Protein AF-A0A7X6PCX7-F1 (afdb_monomer_lite)

Structure (mmCIF, N/CA/C/O backbone):
data_AF-A0A7X6PCX7-F1
#
_entry.id   AF-A0A7X6PCX7-F1
#
loop_
_atom_site.group_PDB
_atom_site.id
_atom_site.type_symbol
_atom_site.label_atom_id
_atom_site.label_alt_id
_atom_site.label_comp_id
_atom_site.label_asym_id
_atom_site.label_entity_id
_atom_site.label_seq_id
_atom_site.pdbx_PDB_ins_code
_atom_site.Cartn_x
_atom_site.Cartn_y
_atom_site.Cartn_z
_atom_site.occupancy
_atom_site.B_iso_or_equiv
_atom_site.auth_seq_id
_atom_site.auth_comp_id
_atom_site.auth_asym_id
_atom_site.auth_atom_id
_atom_site.pdbx_PDB_model_num
ATOM 1 N N . MET A 1 1 ? -6.537 -5.229 32.684 1.00 54.69 1 MET A N 1
ATOM 2 C CA . MET A 1 1 ? -6.260 -4.856 31.277 1.00 54.69 1 MET A CA 1
ATOM 3 C C . MET A 1 1 ? -7.164 -3.744 30.713 1.00 54.69 1 MET A C 1
ATOM 5 O O . MET A 1 1 ? -6.904 -3.316 29.600 1.00 54.69 1 MET A O 1
ATOM 9 N N . ASN A 1 2 ? -8.123 -3.179 31.470 1.00 60.25 2 ASN A N 1
ATOM 10 C CA . ASN A 1 2 ? -8.992 -2.081 31.006 1.00 60.25 2 ASN A CA 1
ATOM 11 C C . ASN A 1 2 ? -8.872 -0.843 31.919 1.00 60.25 2 ASN A C 1
ATOM 13 O O . ASN A 1 2 ? -9.694 -0.660 32.809 1.00 60.25 2 ASN A O 1
ATOM 17 N N . SER A 1 3 ? -7.829 -0.025 31.725 1.00 73.38 3 SER A N 1
ATOM 18 C CA . SER A 1 3 ? -7.742 1.323 32.319 1.00 73.38 3 SER A CA 1
ATOM 19 C C . SER A 1 3 ? -8.261 2.361 31.307 1.00 73.38 3 SER A C 1
ATOM 21 O O . SER A 1 3 ? -7.977 2.195 30.115 1.00 73.38 3 SER A O 1
ATOM 23 N N . PRO A 1 4 ? -8.971 3.427 31.732 1.00 77.06 4 PRO A N 1
ATOM 24 C CA . PRO A 1 4 ? -9.395 4.538 30.868 1.00 77.06 4 PRO A CA 1
ATOM 25 C C . PRO A 1 4 ? -8.267 5.130 30.005 1.00 77.06 4 PRO A C 1
ATOM 27 O O . PRO A 1 4 ? -8.496 5.532 28.863 1.00 77.06 4 PRO A O 1
ATOM 30 N N . ASP A 1 5 ? -7.029 5.113 30.505 1.00 83.62 5 ASP A N 1
ATOM 31 C CA . ASP A 1 5 ? -5.855 5.593 29.768 1.00 83.62 5 ASP A CA 1
ATOM 32 C C . ASP A 1 5 ? -5.579 4.771 28.504 1.00 83.62 5 ASP A C 1
ATOM 34 O O . ASP A 1 5 ? -5.206 5.325 27.467 1.00 83.62 5 ASP A O 1
ATOM 38 N N . ASN A 1 6 ? -5.828 3.458 28.555 1.00 86.81 6 ASN A N 1
ATOM 39 C CA . ASN A 1 6 ? -5.626 2.568 27.415 1.00 86.81 6 ASN A CA 1
ATOM 40 C C . ASN A 1 6 ? -6.662 2.842 26.312 1.00 86.81 6 ASN A C 1
ATOM 42 O O . ASN A 1 6 ? -6.323 2.887 25.134 1.00 86.81 6 ASN A O 1
ATOM 46 N N . GLN A 1 7 ? -7.916 3.116 26.685 1.00 87.94 7 GLN A N 1
ATOM 47 C CA . GLN A 1 7 ? -8.966 3.472 25.722 1.00 87.94 7 GLN A CA 1
ATOM 48 C C . GLN A 1 7 ? -8.682 4.814 25.036 1.00 87.94 7 GLN A C 1
ATOM 50 O O . GLN A 1 7 ? -8.839 4.944 23.821 1.00 87.94 7 GLN A O 1
ATOM 55 N N . ASN A 1 8 ? -8.198 5.802 25.792 1.00 94.12 8 ASN A N 1
ATOM 56 C CA . ASN A 1 8 ? -7.798 7.091 25.233 1.00 94.12 8 ASN A CA 1
ATOM 57 C C . ASN A 1 8 ? -6.602 6.969 24.279 1.00 94.12 8 ASN A C 1
ATOM 59 O O . ASN A 1 8 ? -6.559 7.661 23.259 1.00 94.12 8 ASN A O 1
ATOM 63 N N . LEU A 1 9 ? -5.637 6.098 24.587 1.00 94.88 9 LEU A N 1
ATOM 64 C CA . LEU A 1 9 ? -4.503 5.829 23.707 1.00 94.88 9 LEU A CA 1
ATOM 65 C C . LEU A 1 9 ? -4.948 5.167 22.397 1.00 94.88 9 LEU A C 1
ATOM 67 O O . LEU A 1 9 ? -4.564 5.642 21.329 1.00 94.88 9 LEU A O 1
ATOM 71 N N . LEU A 1 10 ? -5.790 4.131 22.468 1.00 94.31 10 LEU A N 1
ATOM 72 C CA . LEU A 1 10 ? -6.314 3.440 21.284 1.00 94.31 10 LEU A CA 1
ATOM 73 C C . LEU A 1 10 ? -7.053 4.406 20.354 1.00 94.31 10 LEU A C 1
ATOM 75 O O . LEU A 1 10 ? -6.718 4.495 19.176 1.00 94.31 10 LEU A O 1
ATOM 79 N N . LYS A 1 11 ? -7.941 5.242 20.903 1.00 95.69 11 LYS A N 1
ATOM 80 C CA . LYS A 1 11 ? -8.659 6.262 20.125 1.00 95.69 11 LYS A CA 1
ATOM 81 C C . LYS A 1 11 ? -7.716 7.265 19.451 1.00 95.69 11 LYS A C 1
ATOM 83 O O . LYS A 1 11 ? -7.952 7.700 18.325 1.00 95.69 11 LYS A O 1
ATOM 88 N N . LYS A 1 12 ? -6.623 7.656 20.119 1.00 97.19 12 LYS A N 1
ATOM 89 C CA . LYS A 1 12 ? -5.598 8.528 19.517 1.00 97.19 12 LYS A CA 1
ATOM 90 C C . LYS A 1 12 ? -4.866 7.832 18.369 1.00 97.19 12 LYS A C 1
ATOM 92 O O . LYS A 1 12 ? -4.582 8.488 17.369 1.00 97.19 12 LYS A O 1
ATOM 97 N N . ILE A 1 13 ? -4.558 6.543 18.504 1.00 96.56 13 ILE A N 1
ATOM 98 C CA . ILE A 1 13 ? -3.916 5.748 17.449 1.00 96.56 13 ILE A CA 1
ATOM 99 C C . ILE A 1 13 ? -4.848 5.631 16.240 1.00 96.56 13 ILE A C 1
ATOM 101 O O . ILE A 1 13 ? -4.428 5.966 15.136 1.00 96.56 13 ILE A O 1
ATOM 105 N N . GLU A 1 14 ? -6.113 5.270 16.453 1.00 96.81 14 GLU A N 1
ATOM 106 C CA . GLU A 1 14 ? -7.135 5.168 15.402 1.00 96.81 14 GLU A CA 1
ATOM 107 C C . GLU A 1 14 ? -7.270 6.476 14.615 1.00 96.81 14 GLU A C 1
ATOM 109 O O . GLU A 1 14 ? -7.154 6.484 13.390 1.00 96.81 14 GLU A O 1
ATOM 114 N N . ASN A 1 15 ? -7.404 7.608 15.315 1.00 97.69 15 ASN A N 1
ATOM 115 C CA . ASN A 1 15 ? -7.499 8.925 14.681 1.00 97.69 15 ASN A CA 1
ATOM 116 C C . ASN A 1 15 ? -6.250 9.277 13.858 1.00 97.69 15 ASN A C 1
ATOM 118 O O . ASN A 1 15 ? -6.354 9.899 12.799 1.00 97.69 15 ASN A O 1
ATOM 122 N N . ARG A 1 16 ? -5.054 8.904 14.335 1.00 98.06 16 ARG A N 1
ATOM 123 C CA . ARG A 1 16 ? -3.805 9.145 13.599 1.00 98.06 16 ARG A CA 1
ATOM 124 C C . ARG A 1 16 ? -3.711 8.270 12.357 1.00 98.06 16 ARG A C 1
ATOM 126 O O . ARG A 1 16 ? -3.346 8.792 11.309 1.00 98.06 16 ARG A O 1
ATOM 133 N N . LEU A 1 17 ? -4.055 6.988 12.460 1.00 98.25 17 LEU A N 1
ATOM 134 C CA . LEU A 1 17 ? -4.056 6.072 11.321 1.00 98.25 17 LEU A CA 1
ATOM 135 C C . LEU A 1 17 ? -5.061 6.514 10.257 1.00 98.25 17 LEU A C 1
ATOM 137 O O . LEU A 1 17 ? -4.694 6.592 9.092 1.00 98.25 17 LEU A O 1
ATOM 141 N N . GLN A 1 18 ? -6.272 6.914 10.656 1.00 98.06 18 GLN A N 1
ATOM 142 C CA . GLN A 1 18 ? -7.271 7.441 9.724 1.00 98.06 18 GLN A CA 1
ATOM 143 C C . GLN A 1 18 ? -6.783 8.716 9.031 1.00 98.06 18 GLN A C 1
ATOM 145 O O . GLN A 1 18 ? -6.982 8.892 7.833 1.00 98.06 18 GLN A O 1
ATOM 150 N N . ARG A 1 19 ? -6.101 9.610 9.757 1.00 98.38 19 ARG A N 1
ATOM 151 C CA . ARG A 1 19 ? -5.516 10.810 9.152 1.00 98.38 19 ARG A CA 1
ATOM 152 C C . ARG A 1 19 ? -4.407 10.467 8.154 1.00 98.38 19 ARG A C 1
ATOM 154 O O . ARG A 1 19 ? -4.349 11.103 7.108 1.00 98.38 19 ARG A O 1
ATOM 161 N N . ILE A 1 20 ? -3.546 9.495 8.464 1.00 98.44 20 ILE A N 1
ATOM 162 C CA . ILE A 1 20 ? -2.518 9.008 7.529 1.00 98.44 20 ILE A CA 1
ATOM 163 C C . ILE A 1 20 ? -3.193 8.421 6.286 1.00 98.44 20 ILE A C 1
ATOM 165 O O . ILE A 1 20 ? -2.871 8.844 5.182 1.00 98.44 20 ILE A O 1
ATOM 169 N N . ALA A 1 21 ? -4.177 7.538 6.465 1.00 98.31 21 ALA A N 1
ATOM 170 C CA . ALA A 1 21 ? -4.929 6.931 5.372 1.00 98.31 21 ALA A CA 1
ATOM 171 C C . ALA A 1 21 ? -5.587 7.983 4.473 1.00 98.31 21 ALA A C 1
ATOM 173 O O . ALA A 1 21 ? -5.432 7.920 3.263 1.00 98.31 21 ALA A O 1
ATOM 174 N N . ASN A 1 22 ? -6.235 9.001 5.047 1.00 97.81 22 ASN A N 1
ATOM 175 C CA . ASN A 1 22 ? -6.848 10.081 4.270 1.00 97.81 22 ASN A CA 1
ATOM 176 C C . ASN A 1 22 ? -5.820 10.852 3.433 1.00 97.81 22 ASN A C 1
ATOM 178 O O . ASN A 1 22 ? -6.092 11.185 2.284 1.00 97.81 22 ASN A O 1
ATOM 182 N N . VAL A 1 23 ? -4.646 11.151 4.000 1.00 97.81 23 VAL A N 1
ATOM 183 C CA . VAL A 1 23 ? -3.579 11.835 3.258 1.00 97.81 23 VAL A CA 1
ATOM 184 C C . VAL A 1 23 ? -3.071 10.943 2.132 1.00 97.81 23 VAL A C 1
ATOM 186 O O . VAL A 1 23 ? -2.970 11.410 1.005 1.00 97.81 23 VAL A O 1
ATOM 189 N N . LEU A 1 24 ? -2.790 9.670 2.401 1.00 97.69 24 LEU A N 1
ATOM 190 C CA . LEU A 1 24 ? -2.276 8.760 1.381 1.00 97.69 24 LEU A CA 1
ATOM 191 C C . LEU A 1 24 ? -3.300 8.519 0.264 1.00 97.69 24 LEU A C 1
ATOM 193 O O . LEU A 1 24 ? -2.935 8.621 -0.898 1.00 97.69 24 LEU A O 1
ATOM 197 N N . LEU A 1 25 ? -4.578 8.322 0.596 1.00 96.44 25 LEU A N 1
ATOM 198 C CA . LEU A 1 25 ? -5.661 8.093 -0.369 1.00 96.44 25 LEU A CA 1
ATOM 199 C C . LEU A 1 25 ? -5.811 9.254 -1.362 1.00 96.44 25 LEU A C 1
ATOM 201 O O . LEU A 1 25 ? -6.078 9.046 -2.538 1.00 96.44 25 LEU A O 1
ATOM 205 N N . LEU A 1 26 ? -5.628 10.488 -0.885 1.00 94.88 26 LEU A N 1
ATOM 206 C CA . LEU A 1 26 ? -5.719 11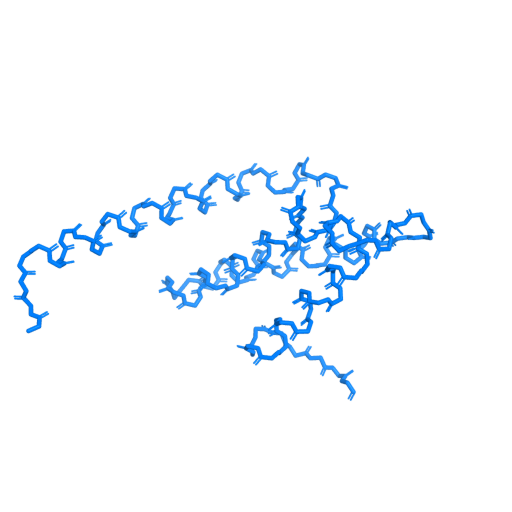.686 -1.720 1.00 94.88 26 LEU A CA 1
ATOM 207 C C . LEU A 1 26 ? -4.465 11.944 -2.558 1.00 94.88 26 LEU A C 1
ATOM 209 O O . LEU A 1 26 ? -4.541 12.731 -3.493 1.00 94.88 26 LEU A O 1
ATOM 213 N N . ASN A 1 27 ? -3.315 11.368 -2.195 1.00 93.75 27 ASN A N 1
ATOM 214 C CA . ASN A 1 27 ? -2.030 11.741 -2.788 1.00 93.75 27 ASN A CA 1
ATOM 215 C C . ASN A 1 27 ? -1.356 10.612 -3.578 1.00 93.75 27 ASN A C 1
ATOM 217 O O . ASN A 1 27 ? -0.540 10.925 -4.435 1.00 93.75 27 ASN A O 1
ATOM 221 N N . ALA A 1 28 ? -1.658 9.333 -3.323 1.00 92.38 28 ALA A N 1
ATOM 222 C CA . ALA A 1 28 ? -0.847 8.230 -3.847 1.00 92.38 28 ALA A CA 1
ATOM 223 C C . ALA A 1 28 ? -0.846 8.131 -5.378 1.00 92.38 28 ALA A C 1
ATOM 225 O O . ALA A 1 28 ? 0.200 7.859 -5.959 1.00 92.38 28 ALA A O 1
ATOM 226 N N . SER A 1 29 ? -1.975 8.429 -6.025 1.00 84.06 29 SER A N 1
ATOM 227 C CA . SER A 1 29 ? -2.091 8.437 -7.489 1.00 84.06 29 SER A CA 1
ATOM 228 C C . SER A 1 29 ? -1.286 9.555 -8.164 1.00 84.06 29 SER A C 1
ATOM 230 O O . SER A 1 29 ? -1.069 9.501 -9.369 1.00 84.06 29 SER A O 1
ATOM 232 N N . PHE A 1 30 ? -0.821 10.557 -7.407 1.00 89.69 30 PHE A N 1
ATOM 233 C CA . PHE A 1 30 ? 0.038 11.637 -7.904 1.00 89.69 30 PHE A CA 1
ATOM 234 C C . PHE A 1 30 ? 1.537 11.358 -7.717 1.00 89.69 30 PHE A C 1
ATOM 236 O O . PHE A 1 30 ? 2.356 12.200 -8.086 1.00 89.69 30 PHE A O 1
ATOM 243 N N . LEU A 1 31 ? 1.923 10.237 -7.095 1.00 91.88 31 LEU A N 1
ATOM 244 C CA . LEU A 1 31 ? 3.328 9.834 -7.049 1.00 91.88 31 LEU A CA 1
ATOM 245 C C . LEU A 1 31 ? 3.697 9.112 -8.345 1.00 91.88 31 LEU A C 1
ATOM 247 O O . LEU A 1 31 ? 3.064 8.125 -8.676 1.00 91.88 31 LEU A O 1
ATOM 251 N N . ASP A 1 32 ? 4.788 9.517 -8.992 1.00 91.06 32 ASP A N 1
ATOM 252 C CA . ASP A 1 32 ? 5.329 8.829 -10.181 1.00 91.06 32 ASP A CA 1
ATOM 253 C C . ASP A 1 32 ? 6.361 7.735 -9.827 1.00 91.06 32 ASP A C 1
ATOM 255 O O . ASP A 1 32 ? 7.099 7.245 -10.681 1.00 91.06 32 ASP A O 1
ATOM 259 N N . ASN A 1 33 ? 6.511 7.417 -8.538 1.00 95.06 33 ASN A N 1
ATOM 260 C CA . ASN A 1 33 ? 7.504 6.459 -8.063 1.00 95.06 33 ASN A CA 1
ATOM 261 C C . ASN A 1 33 ? 6.828 5.130 -7.693 1.00 95.06 33 ASN A C 1
ATOM 263 O O . ASN A 1 33 ? 6.137 5.084 -6.669 1.00 95.06 33 ASN A O 1
ATOM 267 N N . PRO A 1 34 ? 7.083 4.031 -8.426 1.00 96.38 34 PRO A N 1
ATOM 268 C CA . PRO A 1 34 ? 6.515 2.722 -8.102 1.00 96.38 34 PRO A CA 1
ATOM 269 C C . PRO A 1 34 ? 7.206 2.038 -6.908 1.00 96.38 34 PRO A C 1
ATOM 271 O O . PRO A 1 34 ? 6.728 1.024 -6.404 1.00 96.38 34 PRO A O 1
ATOM 274 N N . GLY A 1 35 ? 8.347 2.563 -6.450 1.00 97.19 35 GLY A N 1
ATOM 275 C CA . GLY A 1 35 ? 9.200 1.934 -5.445 1.00 97.19 35 GLY A CA 1
ATOM 276 C C . GLY A 1 35 ? 8.623 1.842 -4.028 1.00 97.19 35 GLY A C 1
ATOM 277 O O . GLY A 1 35 ? 7.503 2.254 -3.732 1.00 97.19 35 GLY A O 1
ATOM 278 N N . LEU A 1 36 ? 9.4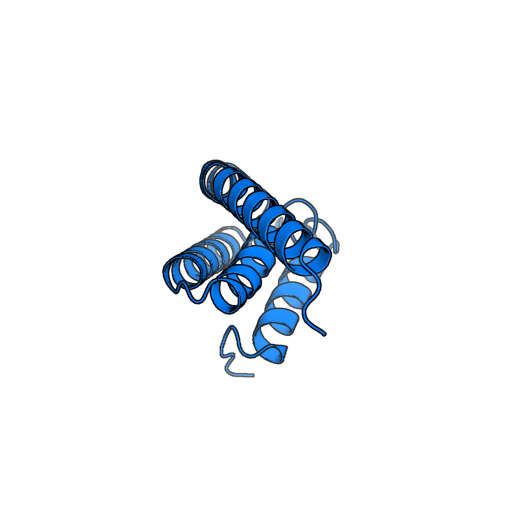21 1.277 -3.120 1.00 98.19 36 LEU A N 1
ATOM 279 C CA . LEU A 1 36 ? 8.993 0.914 -1.768 1.00 98.19 36 LEU A CA 1
ATOM 280 C C . LEU A 1 36 ? 9.017 2.076 -0.772 1.00 98.19 36 LEU A C 1
ATOM 282 O O . LEU A 1 36 ? 8.011 2.343 -0.124 1.00 98.19 36 LEU A O 1
ATOM 286 N N . LEU A 1 37 ? 10.166 2.731 -0.600 1.00 95.81 37 LEU A N 1
ATOM 287 C CA . LEU A 1 37 ? 10.369 3.696 0.483 1.00 95.81 37 LEU A CA 1
ATOM 288 C C . LEU A 1 37 ? 9.691 5.035 0.186 1.00 95.81 37 LEU A C 1
ATOM 290 O O . LEU A 1 37 ? 9.048 5.608 1.061 1.00 95.81 37 LEU A O 1
ATOM 294 N N . ASN A 1 38 ? 9.840 5.518 -1.048 1.00 92.00 38 ASN A N 1
ATOM 295 C CA . ASN A 1 38 ? 9.331 6.822 -1.479 1.00 92.00 38 ASN A CA 1
ATOM 296 C C . ASN A 1 38 ? 8.258 6.693 -2.569 1.00 92.00 38 ASN A C 1
ATOM 298 O O . ASN A 1 38 ? 8.108 7.607 -3.380 1.00 92.00 38 ASN A O 1
ATOM 302 N N . GLY A 1 39 ? 7.581 5.547 -2.647 1.00 95.94 39 GLY A N 1
ATOM 303 C CA . GLY A 1 39 ? 6.702 5.228 -3.764 1.00 95.94 39 GLY A CA 1
ATOM 304 C C . GLY A 1 39 ? 5.437 4.469 -3.381 1.00 95.94 39 GLY A C 1
ATOM 305 O O . GLY A 1 39 ? 5.157 4.212 -2.204 1.00 95.94 39 GLY A O 1
ATOM 306 N N . LYS A 1 40 ? 4.658 4.133 -4.411 1.00 97.69 40 LYS A N 1
ATOM 307 C CA . LYS A 1 40 ? 3.334 3.515 -4.294 1.00 97.69 40 LYS A CA 1
ATOM 308 C C . LYS A 1 40 ? 3.369 2.168 -3.575 1.00 97.69 40 LYS A C 1
ATOM 310 O O . LYS A 1 40 ? 2.424 1.866 -2.851 1.00 97.69 40 LYS A O 1
ATOM 315 N N . MET A 1 41 ? 4.452 1.388 -3.674 1.00 98.06 41 MET A N 1
ATOM 316 C CA . MET A 1 41 ? 4.517 0.068 -3.029 1.00 98.06 41 MET A CA 1
ATOM 317 C C . MET A 1 41 ? 4.447 0.169 -1.498 1.00 98.06 41 MET A C 1
ATOM 319 O O . MET A 1 41 ? 3.728 -0.594 -0.852 1.00 98.06 41 MET A O 1
ATOM 323 N N . GLY A 1 42 ? 5.133 1.143 -0.890 1.00 98.25 42 GLY A N 1
ATOM 324 C CA . GLY A 1 42 ? 5.031 1.374 0.556 1.00 98.25 42 GLY A CA 1
ATOM 325 C C . GLY A 1 42 ? 3.620 1.786 0.985 1.00 98.25 42 GLY A C 1
ATOM 326 O O . GLY A 1 42 ? 3.134 1.374 2.042 1.00 98.25 42 GLY A O 1
ATOM 327 N N . ILE A 1 43 ? 2.937 2.554 0.135 1.00 98.44 43 ILE A N 1
ATOM 328 C CA . ILE A 1 43 ? 1.555 2.986 0.354 1.00 98.44 43 ILE A CA 1
ATOM 329 C C . ILE A 1 43 ? 0.588 1.799 0.236 1.00 98.44 43 ILE A C 1
ATOM 331 O O . ILE A 1 43 ? -0.267 1.627 1.106 1.00 98.44 43 ILE A O 1
ATOM 335 N N . ALA A 1 44 ? 0.760 0.938 -0.767 1.00 98.38 44 ALA A N 1
ATOM 336 C CA . ALA A 1 44 ? -0.023 -0.284 -0.923 1.00 98.38 44 ALA A CA 1
ATOM 337 C C . ALA A 1 44 ? 0.120 -1.192 0.309 1.00 98.38 44 ALA A C 1
ATOM 339 O O . ALA A 1 44 ? -0.879 -1.606 0.899 1.00 98.38 44 ALA A O 1
ATOM 340 N N . ILE A 1 45 ? 1.350 -1.421 0.787 1.00 98.62 45 ILE A N 1
ATOM 341 C CA . ILE A 1 45 ? 1.611 -2.190 2.017 1.00 98.62 45 ILE A CA 1
ATOM 342 C C . ILE A 1 45 ? 0.903 -1.574 3.228 1.00 98.62 45 ILE A C 1
ATOM 344 O O . ILE A 1 45 ? 0.333 -2.305 4.049 1.00 98.62 45 ILE A O 1
ATOM 348 N N . PHE A 1 46 ? 0.921 -0.243 3.359 1.00 98.62 46 PHE A N 1
ATOM 349 C CA . PHE A 1 46 ? 0.173 0.440 4.410 1.00 98.62 46 PHE A CA 1
ATOM 350 C C . PHE A 1 46 ? -1.325 0.133 4.307 1.00 98.62 46 PHE A C 1
ATOM 352 O O . PHE A 1 46 ? -1.923 -0.250 5.312 1.00 98.62 46 PHE A O 1
ATOM 359 N N . PHE A 1 47 ? -1.929 0.252 3.122 1.00 98.69 47 PHE A N 1
ATOM 360 C CA . PHE A 1 47 ? -3.369 0.065 2.951 1.00 98.69 47 PHE A CA 1
ATOM 361 C C . PHE A 1 47 ? -3.828 -1.386 3.109 1.00 98.69 47 PHE A C 1
ATOM 363 O O . PHE A 1 47 ? -4.861 -1.601 3.738 1.00 98.69 47 PHE A O 1
ATOM 370 N N . TYR A 1 48 ?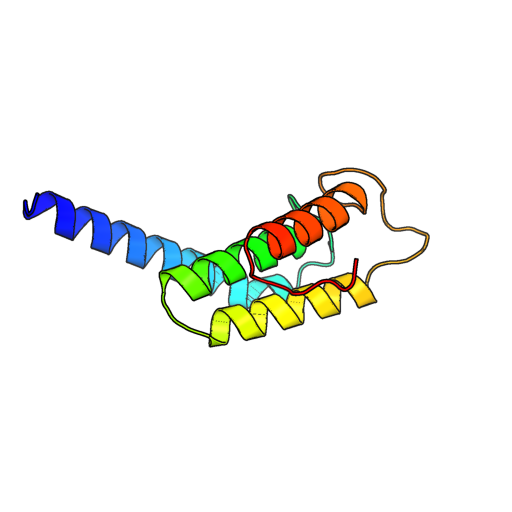 -3.039 -2.376 2.689 1.00 98.62 48 TYR A N 1
ATOM 371 C CA . TYR A 1 48 ? -3.306 -3.785 2.999 1.00 98.62 48 TYR A CA 1
ATOM 372 C C . TYR A 1 48 ? -3.323 -4.051 4.512 1.00 98.62 48 TYR A C 1
ATOM 374 O O . TYR A 1 48 ? -4.228 -4.692 5.049 1.00 98.62 48 TYR A O 1
ATOM 382 N N . ASN A 1 49 ? -2.351 -3.512 5.251 1.00 98.62 49 ASN A N 1
ATOM 383 C CA . ASN A 1 49 ? -2.350 -3.632 6.710 1.00 98.62 49 ASN A CA 1
ATOM 384 C C . ASN A 1 49 ? -3.514 -2.860 7.344 1.00 98.62 49 ASN A C 1
ATOM 386 O O . ASN A 1 49 ? -4.148 -3.333 8.293 1.00 98.62 49 ASN A O 1
ATOM 390 N N . TYR A 1 50 ? -3.806 -1.670 6.824 1.00 98.56 50 TYR A N 1
ATOM 391 C CA . TYR A 1 50 ? -4.847 -0.807 7.354 1.00 98.56 50 TYR A CA 1
ATOM 392 C C . TYR A 1 50 ? -6.252 -1.352 7.084 1.00 98.56 50 TYR A C 1
ATOM 394 O O . TYR A 1 50 ? -7.113 -1.233 7.958 1.00 98.56 50 TYR A O 1
ATOM 402 N N . SER A 1 51 ? -6.484 -2.017 5.949 1.00 98.44 51 SER A N 1
ATOM 403 C CA . SER A 1 51 ? -7.742 -2.709 5.649 1.00 98.44 51 SER A CA 1
ATOM 404 C C . SER A 1 51 ? -8.014 -3.801 6.681 1.00 98.44 51 SER A C 1
ATOM 406 O O . SER A 1 51 ? -9.092 -3.832 7.274 1.00 98.44 51 SER A O 1
ATOM 408 N N . ARG A 1 52 ? -7.007 -4.624 7.004 1.00 97.62 52 ARG A N 1
ATOM 409 C CA . ARG A 1 52 ? -7.100 -5.682 8.019 1.00 97.62 52 ARG A CA 1
ATOM 410 C C . ARG A 1 52 ? -7.315 -5.117 9.423 1.00 97.62 52 ARG A C 1
ATOM 412 O O . ARG A 1 52 ? -8.128 -5.649 10.176 1.00 97.62 52 ARG A O 1
ATOM 419 N N . TYR A 1 53 ? -6.620 -4.033 9.771 1.00 97.31 53 TYR A N 1
ATOM 420 C CA . TYR A 1 53 ? -6.772 -3.356 11.062 1.00 97.31 53 TYR A CA 1
ATOM 421 C C . TYR A 1 53 ? -8.168 -2.737 11.237 1.00 97.31 53 TYR A C 1
ATOM 423 O O . TYR A 1 53 ? -8.825 -2.961 12.253 1.00 97.31 53 TYR A O 1
ATOM 431 N N . SER A 1 54 ? -8.632 -1.981 10.240 1.00 96.69 54 SER A N 1
ATOM 432 C CA . SER A 1 54 ? -9.921 -1.275 10.261 1.00 96.69 54 SER A CA 1
ATOM 433 C C . SER A 1 54 ? -11.114 -2.159 9.883 1.00 96.69 54 SER A C 1
ATOM 435 O O . SER A 1 54 ? -12.258 -1.746 10.059 1.00 96.69 54 SER A O 1
ATOM 437 N N . LYS A 1 55 ? -10.853 -3.374 9.381 1.00 97.44 55 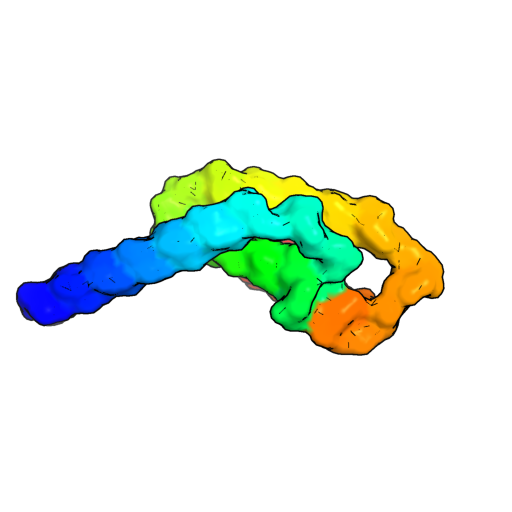LYS A N 1
ATOM 438 C CA . LYS A 1 55 ? -11.837 -4.299 8.797 1.00 97.44 55 LYS A CA 1
ATOM 439 C C . LYS A 1 55 ? -12.643 -3.663 7.662 1.00 97.44 55 LYS A C 1
ATOM 441 O O . LYS A 1 55 ? -13.827 -3.951 7.500 1.00 97.44 55 LYS A O 1
ATOM 446 N N . ASN A 1 56 ? -12.001 -2.789 6.891 1.00 97.38 56 ASN A N 1
ATOM 447 C CA . ASN A 1 56 ? -12.619 -2.104 5.767 1.00 97.38 56 ASN A CA 1
ATOM 448 C C . ASN A 1 56 ? -11.960 -2.538 4.456 1.00 97.38 56 ASN A C 1
ATOM 450 O O . ASN A 1 56 ? -10.834 -2.139 4.155 1.00 97.38 56 ASN A O 1
ATOM 454 N N . LYS A 1 57 ? -12.701 -3.332 3.676 1.00 97.06 57 LYS A N 1
ATOM 455 C CA . LYS A 1 57 ? -12.238 -3.887 2.403 1.00 97.06 57 LYS A CA 1
ATOM 456 C C . LYS A 1 57 ? -11.959 -2.818 1.341 1.00 9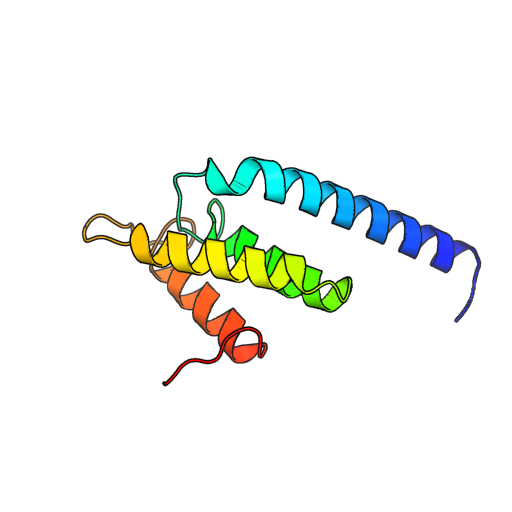7.06 57 LYS A C 1
ATOM 458 O O . LYS A 1 57 ? -11.073 -3.021 0.531 1.00 97.06 57 LYS A O 1
ATOM 463 N N . THR A 1 58 ? -12.583 -1.641 1.408 1.00 97.69 58 THR A N 1
ATOM 464 C CA . THR A 1 58 ? -12.299 -0.549 0.458 1.00 97.69 58 THR A CA 1
ATOM 465 C C . THR A 1 58 ? -10.819 -0.152 0.442 1.00 97.69 58 THR A C 1
ATOM 467 O O . THR A 1 58 ? -10.293 0.218 -0.600 1.00 97.69 58 THR A O 1
ATOM 470 N N . TYR A 1 59 ? -10.119 -0.256 1.578 1.00 98.38 59 TYR A N 1
ATOM 471 C CA . TYR A 1 59 ? -8.676 -0.009 1.614 1.00 98.38 59 TYR A CA 1
ATOM 472 C C . TYR A 1 59 ? -7.859 -1.141 0.986 1.00 98.38 59 TYR A C 1
ATOM 474 O O . TYR A 1 59 ? -6.777 -0.886 0.478 1.00 98.38 59 TYR A O 1
ATOM 482 N N . GLU A 1 60 ? -8.352 -2.378 1.031 1.00 98.06 60 GLU A N 1
ATOM 483 C CA . GLU A 1 60 ? -7.725 -3.512 0.347 1.00 98.06 60 GLU A CA 1
ATOM 484 C C . GLU A 1 60 ? -7.887 -3.376 -1.164 1.00 98.06 60 GLU A C 1
ATOM 486 O O . GLU A 1 60 ? -6.902 -3.496 -1.882 1.00 98.06 60 GLU A O 1
ATOM 491 N N . ASP A 1 61 ? -9.095 -3.038 -1.622 1.00 97.94 61 ASP A N 1
ATOM 492 C CA . ASP A 1 61 ? -9.385 -2.809 -3.038 1.00 97.94 61 ASP A CA 1
ATOM 493 C C . ASP A 1 61 ? -8.484 -1.686 -3.592 1.00 97.94 61 ASP A C 1
ATOM 495 O O . ASP A 1 61 ? -7.807 -1.875 -4.599 1.00 97.94 61 ASP A O 1
ATOM 499 N N . TYR A 1 62 ? -8.356 -0.569 -2.863 1.00 97.94 62 TYR A N 1
ATOM 500 C CA . TYR A 1 62 ? -7.442 0.522 -3.224 1.00 97.94 62 TYR A CA 1
ATOM 501 C C . TYR A 1 62 ? -5.959 0.112 -3.214 1.00 97.94 62 TYR A C 1
ATOM 503 O O . TYR A 1 62 ? -5.176 0.540 -4.059 1.00 97.94 62 TYR A O 1
ATOM 511 N N . ALA A 1 63 ? -5.539 -0.722 -2.258 1.00 98.06 63 ALA A N 1
ATOM 512 C CA . ALA A 1 63 ? -4.176 -1.248 -2.245 1.00 98.06 63 ALA A CA 1
ATOM 513 C C . ALA A 1 63 ? -3.901 -2.152 -3.457 1.00 98.06 63 ALA A C 1
ATOM 515 O O . ALA A 1 63 ? -2.776 -2.163 -3.952 1.00 98.06 63 ALA A O 1
ATOM 516 N N . GLY A 1 64 ? -4.912 -2.890 -3.923 1.00 97.44 64 GLY A N 1
ATOM 517 C CA . GLY A 1 64 ? -4.876 -3.661 -5.164 1.00 97.44 64 GLY A CA 1
ATOM 518 C C . GLY A 1 64 ? -4.679 -2.768 -6.385 1.00 97.44 64 GLY A C 1
ATOM 519 O O . GLY A 1 64 ? -3.733 -2.988 -7.132 1.00 97.44 64 GLY A O 1
ATOM 520 N N . GLU A 1 65 ? -5.478 -1.704 -6.512 1.00 97.00 65 GLU A N 1
ATOM 521 C CA . GLU A 1 65 ? -5.343 -0.718 -7.597 1.00 97.00 65 GLU A CA 1
ATOM 522 C C . GLU A 1 65 ? -3.925 -0.126 -7.657 1.00 97.00 65 GLU A C 1
ATOM 524 O O . GLU A 1 65 ? -3.317 -0.069 -8.722 1.00 97.00 65 GLU A O 1
ATOM 529 N N . LEU A 1 66 ? -3.340 0.230 -6.507 1.00 97.62 66 LEU A N 1
ATOM 530 C CA . LEU A 1 66 ? -1.958 0.720 -6.456 1.00 97.62 66 LEU A CA 1
ATOM 531 C C . LEU A 1 66 ? -0.933 -0.324 -6.914 1.00 97.62 66 LEU A C 1
ATOM 533 O O . LEU A 1 66 ? 0.083 0.039 -7.502 1.00 97.62 66 LEU A O 1
ATOM 537 N N . VAL A 1 67 ? -1.152 -1.606 -6.614 1.00 97.25 67 VAL A N 1
ATOM 538 C CA . VAL A 1 67 ? -0.268 -2.684 -7.079 1.00 97.25 67 VAL A CA 1
ATOM 539 C C . VAL A 1 67 ? -0.364 -2.839 -8.593 1.00 97.25 67 VAL A C 1
ATOM 541 O O . VAL A 1 67 ? 0.676 -2.961 -9.239 1.00 97.25 67 VAL A O 1
ATOM 544 N N . ASP A 1 68 ? -1.567 -2.776 -9.158 1.00 96.06 68 ASP A N 1
ATOM 545 C CA . ASP A 1 68 ? -1.776 -2.837 -10.605 1.00 96.06 68 ASP A CA 1
ATOM 546 C C . ASP A 1 68 ? -1.099 -1.650 -11.314 1.00 96.06 68 ASP A C 1
ATOM 548 O O . ASP A 1 68 ? -0.338 -1.856 -12.259 1.00 96.06 68 ASP A O 1
ATOM 552 N N . GLU A 1 69 ? -1.247 -0.426 -10.791 1.00 96.00 69 GLU A N 1
ATOM 553 C CA . GLU A 1 69 ? -0.543 0.763 -11.300 1.00 96.00 69 GLU A CA 1
ATOM 554 C C . GLU A 1 69 ? 0.986 0.591 -11.272 1.00 96.00 69 GLU A C 1
ATOM 556 O O . GLU A 1 69 ? 1.679 0.924 -12.233 1.00 96.00 69 GLU A O 1
ATOM 561 N N . ILE A 1 70 ? 1.536 0.033 -10.187 1.00 96.38 70 ILE A N 1
ATOM 562 C CA . ILE A 1 70 ? 2.975 -0.254 -10.082 1.00 96.38 70 ILE A CA 1
ATOM 563 C C . ILE A 1 70 ? 3.418 -1.219 -11.183 1.00 96.38 70 ILE A C 1
ATOM 565 O O . ILE A 1 70 ? 4.479 -1.015 -11.773 1.00 96.38 70 ILE A O 1
ATOM 569 N N . TYR A 1 71 ? 2.632 -2.262 -11.466 1.00 94.62 71 TYR A N 1
ATOM 570 C CA . TYR A 1 71 ? 2.940 -3.197 -12.547 1.00 94.62 71 TYR A CA 1
ATOM 571 C C . TYR A 1 71 ? 2.940 -2.517 -13.919 1.00 94.62 71 TYR A C 1
ATOM 573 O O . TYR A 1 71 ? 3.818 -2.814 -14.730 1.00 94.62 71 TYR A O 1
ATOM 581 N N . GLU A 1 72 ? 2.010 -1.593 -14.168 1.00 95.06 72 GLU A N 1
ATOM 582 C CA . GLU A 1 72 ? 1.944 -0.820 -15.414 1.00 95.06 72 GLU A CA 1
ATOM 583 C C . GLU A 1 72 ? 3.116 0.169 -15.572 1.00 95.06 72 GLU A C 1
ATOM 585 O O . GLU A 1 72 ? 3.580 0.411 -16.688 1.00 95.06 72 GLU A O 1
ATOM 590 N N . GLU A 1 73 ? 3.636 0.715 -14.469 1.00 94.19 73 GLU A N 1
ATOM 591 C CA . GLU A 1 73 ? 4.761 1.661 -14.470 1.00 94.19 73 GLU A CA 1
ATOM 592 C C . GLU A 1 73 ? 6.136 0.999 -14.651 1.00 94.19 73 GLU A C 1
ATOM 594 O O . GLU A 1 73 ? 7.092 1.650 -15.100 1.00 94.19 73 GLU A O 1
ATOM 599 N N . ILE A 1 74 ? 6.273 -0.288 -14.310 1.00 94.88 74 ILE A N 1
ATOM 600 C CA . ILE A 1 74 ? 7.539 -1.018 -14.440 1.00 94.88 74 ILE A CA 1
ATOM 601 C C . ILE A 1 74 ? 7.958 -1.106 -15.909 1.00 94.88 74 ILE A C 1
ATOM 603 O O . ILE A 1 74 ? 7.245 -1.600 -16.778 1.00 94.88 74 ILE A O 1
ATOM 607 N N . ASN A 1 75 ? 9.186 -0.677 -16.188 1.00 94.12 75 ASN A N 1
ATOM 608 C CA . ASN A 1 75 ? 9.768 -0.712 -17.520 1.00 94.12 75 ASN A CA 1
ATOM 609 C C . ASN A 1 75 ? 11.292 -0.908 -17.452 1.00 94.12 75 ASN A C 1
ATOM 611 O O . ASN A 1 75 ? 11.893 -0.985 -16.381 1.00 94.12 75 ASN A O 1
ATOM 615 N N . THR A 1 76 ? 11.957 -0.977 -18.606 1.00 93.56 76 THR A N 1
ATOM 616 C CA . THR A 1 76 ? 13.405 -1.248 -18.685 1.00 93.56 76 THR A CA 1
ATOM 617 C C . THR A 1 76 ? 14.285 -0.171 -18.041 1.00 93.56 76 THR A C 1
ATOM 619 O O . THR A 1 76 ? 15.475 -0.404 -17.851 1.00 93.56 76 THR A O 1
ATOM 622 N N . SER A 1 77 ? 13.733 1.006 -17.730 1.00 93.62 77 SER A N 1
ATOM 623 C CA . SER A 1 77 ? 14.436 2.092 -17.037 1.00 93.62 77 SER A CA 1
ATOM 624 C C . SER A 1 77 ? 14.188 2.125 -15.526 1.00 93.62 77 SER A C 1
ATOM 626 O O . SER A 1 77 ? 14.826 2.915 -14.828 1.00 93.62 77 SER A O 1
ATOM 628 N N . THR A 1 78 ? 13.306 1.267 -14.998 1.00 93.75 78 THR A N 1
ATOM 629 C CA . THR A 1 78 ? 13.037 1.195 -13.560 1.00 93.75 78 THR A CA 1
ATOM 630 C C . THR A 1 78 ? 14.326 0.883 -12.805 1.00 93.75 78 THR A C 1
ATOM 632 O O . THR A 1 78 ? 15.054 -0.061 -13.120 1.00 93.75 78 THR A O 1
ATOM 635 N N . ALA A 1 79 ? 14.621 1.694 -11.788 1.00 95.00 79 ALA A N 1
ATOM 636 C CA . ALA A 1 79 ? 15.813 1.518 -10.976 1.00 95.00 79 ALA A CA 1
ATOM 637 C C . ALA A 1 79 ? 15.826 0.133 -10.309 1.00 95.00 79 ALA A C 1
ATOM 639 O O . ALA A 1 79 ? 14.785 -0.435 -10.002 1.00 95.00 79 ALA A O 1
ATOM 640 N N . VAL A 1 80 ? 17.010 -0.406 -10.021 1.00 97.19 80 VAL A N 1
ATOM 641 C CA . VAL A 1 80 ? 17.142 -1.716 -9.351 1.00 97.19 80 VAL A CA 1
ATOM 642 C C . VAL A 1 80 ? 17.221 -1.572 -7.824 1.00 97.19 80 VAL A C 1
ATOM 644 O O . VAL A 1 80 ? 17.084 -2.552 -7.101 1.00 97.19 80 VAL A O 1
ATOM 647 N N . ASN A 1 81 ? 17.424 -0.361 -7.302 1.00 97.75 81 ASN A N 1
ATOM 648 C CA . ASN A 1 81 ? 17.629 -0.132 -5.869 1.00 97.75 81 ASN A CA 1
ATOM 649 C C . ASN A 1 81 ? 16.382 -0.434 -5.016 1.00 97.75 81 ASN A C 1
ATOM 651 O O . ASN A 1 81 ? 15.267 -0.552 -5.519 1.00 97.75 81 ASN A O 1
ATOM 655 N N . PHE A 1 82 ? 16.597 -0.568 -3.709 1.00 97.31 82 PHE A N 1
ATOM 656 C CA . PHE A 1 82 ? 15.551 -0.978 -2.775 1.00 97.31 82 PHE A CA 1
ATOM 657 C C . PHE A 1 82 ? 14.529 0.129 -2.502 1.00 97.31 82 PHE A C 1
ATOM 659 O O . PHE A 1 82 ? 13.351 -0.135 -2.302 1.00 97.31 82 PHE A O 1
ATOM 666 N N . GLU A 1 83 ? 14.963 1.386 -2.495 1.00 97.44 83 GLU A N 1
ATOM 667 C CA . GLU A 1 83 ? 14.109 2.502 -2.087 1.00 97.44 83 GLU A CA 1
ATOM 668 C C . GLU A 1 83 ? 13.068 2.857 -3.153 1.00 97.44 83 GLU A C 1
ATOM 670 O O . GLU A 1 83 ? 11.903 3.073 -2.829 1.00 97.44 83 GLU A O 1
ATOM 675 N N . ASN A 1 84 ? 13.483 2.894 -4.419 1.00 95.81 84 ASN A N 1
ATOM 676 C CA . ASN A 1 84 ? 12.714 3.444 -5.539 1.00 95.81 84 ASN A CA 1
ATOM 677 C C . ASN A 1 84 ? 12.555 2.446 -6.700 1.00 95.81 84 ASN A C 1
ATOM 679 O O . ASN A 1 84 ? 12.115 2.824 -7.779 1.00 95.81 84 ASN A O 1
ATOM 683 N N . GLY A 1 85 ? 12.996 1.200 -6.525 1.00 95.56 85 GLY A N 1
ATOM 684 C CA . GLY A 1 85 ? 13.233 0.294 -7.639 1.00 95.56 85 GLY A CA 1
ATOM 685 C C . GLY A 1 85 ? 12.737 -1.133 -7.447 1.00 95.56 85 GLY A C 1
ATOM 686 O O . GLY A 1 85 ? 12.095 -1.484 -6.456 1.00 95.56 85 GLY A O 1
ATOM 687 N N . LEU A 1 86 ? 13.081 -1.972 -8.425 1.00 97.75 86 LEU A N 1
ATOM 688 C CA . LEU A 1 86 ? 12.618 -3.350 -8.576 1.00 97.75 86 LEU A CA 1
ATOM 689 C C . LEU A 1 86 ? 12.874 -4.217 -7.342 1.00 97.75 86 LEU A C 1
ATOM 691 O O . LEU A 1 86 ? 12.038 -5.053 -7.014 1.00 97.75 86 LEU A O 1
ATOM 695 N N . THR A 1 87 ? 13.992 -4.031 -6.632 1.00 97.94 87 THR A N 1
ATOM 696 C CA . THR A 1 87 ? 14.261 -4.840 -5.429 1.00 97.94 87 THR A CA 1
ATOM 697 C C . THR A 1 87 ? 13.321 -4.493 -4.277 1.00 97.94 87 THR A C 1
ATOM 699 O O . THR A 1 87 ? 12.901 -5.394 -3.554 1.00 97.94 87 THR A O 1
ATOM 702 N N . GLY A 1 88 ? 12.927 -3.225 -4.135 1.00 98.31 88 GLY A N 1
ATOM 703 C CA . GLY A 1 88 ? 11.912 -2.808 -3.168 1.00 98.31 88 GLY A CA 1
ATOM 704 C C . GLY A 1 88 ? 10.519 -3.303 -3.537 1.00 98.31 88 GLY A C 1
ATOM 705 O O . GLY A 1 88 ? 9.790 -3.791 -2.678 1.00 98.31 88 GLY A O 1
ATOM 706 N N . ILE A 1 89 ? 10.177 -3.227 -4.825 1.00 97.94 89 ILE A N 1
ATOM 707 C CA . ILE A 1 89 ? 8.904 -3.723 -5.362 1.00 97.94 89 ILE A CA 1
ATOM 708 C C . ILE A 1 89 ? 8.789 -5.234 -5.138 1.00 97.94 89 ILE A C 1
ATOM 710 O O . ILE A 1 89 ? 7.822 -5.690 -4.535 1.00 97.94 89 ILE A O 1
ATOM 714 N N . GLY A 1 90 ? 9.798 -6.006 -5.549 1.00 97.06 90 GLY A N 1
ATOM 715 C CA . GLY A 1 90 ? 9.815 -7.459 -5.380 1.00 97.06 90 GLY A CA 1
ATOM 716 C C . GLY A 1 90 ? 9.743 -7.879 -3.912 1.00 97.06 90 GLY A C 1
ATOM 717 O O . GLY A 1 90 ? 8.982 -8.779 -3.565 1.00 97.06 90 GLY A O 1
ATOM 718 N N . TRP A 1 91 ? 10.464 -7.183 -3.026 1.00 98.00 91 TRP A N 1
ATOM 719 C CA . TRP A 1 91 ? 10.334 -7.402 -1.585 1.00 98.00 91 TRP A CA 1
ATOM 720 C C . TRP A 1 91 ? 8.925 -7.078 -1.072 1.00 98.00 91 TRP A C 1
ATOM 722 O O . TRP A 1 91 ? 8.396 -7.810 -0.238 1.00 98.00 91 TRP A O 1
ATOM 732 N N . GLY A 1 92 ? 8.307 -6.007 -1.577 1.00 98.12 92 GLY A N 1
ATOM 733 C CA . GLY A 1 92 ? 6.943 -5.622 -1.233 1.00 98.12 92 GLY A CA 1
ATOM 734 C C . GLY A 1 92 ? 5.924 -6.692 -1.615 1.00 98.12 92 GLY A C 1
ATOM 735 O O . GLY A 1 92 ? 5.136 -7.102 -0.768 1.00 98.12 92 GLY A O 1
ATOM 736 N N . ILE A 1 93 ? 5.996 -7.223 -2.838 1.00 97.31 93 ILE A N 1
ATOM 737 C CA . ILE A 1 93 ? 5.140 -8.334 -3.282 1.00 97.31 93 ILE A CA 1
ATOM 738 C C . ILE A 1 93 ? 5.348 -9.574 -2.407 1.00 97.31 93 ILE A C 1
ATOM 740 O O . ILE A 1 93 ? 4.380 -10.134 -1.896 1.00 97.31 93 ILE A O 1
ATOM 744 N N . GLU A 1 94 ? 6.598 -9.960 -2.151 1.00 97.12 94 GLU A N 1
ATOM 745 C CA . GLU A 1 94 ? 6.920 -11.092 -1.277 1.00 97.12 94 GLU A CA 1
ATOM 746 C C . GLU A 1 94 ? 6.354 -10.905 0.141 1.00 97.12 94 GLU A C 1
ATOM 748 O O . GLU A 1 94 ? 5.821 -11.840 0.745 1.00 97.12 94 GLU A O 1
ATOM 753 N N . TYR A 1 95 ? 6.426 -9.685 0.680 1.00 98.19 95 TYR A N 1
ATOM 754 C CA . TYR A 1 95 ? 5.794 -9.343 1.949 1.00 98.19 95 TYR A CA 1
ATOM 755 C C . TYR A 1 95 ? 4.271 -9.527 1.882 1.00 98.19 95 TYR A C 1
ATOM 757 O O . TYR A 1 95 ? 3.694 -10.120 2.799 1.00 98.19 95 TYR A O 1
ATOM 765 N N . LEU A 1 96 ? 3.612 -9.050 0.821 1.00 97.81 96 LEU A N 1
ATOM 766 C CA . LEU A 1 96 ? 2.161 -9.173 0.661 1.00 97.81 96 LEU A CA 1
ATOM 767 C C . LEU A 1 96 ? 1.715 -10.638 0.594 1.00 97.81 96 LEU A C 1
ATOM 769 O O . LEU A 1 96 ? 0.765 -11.017 1.285 1.00 97.81 96 LEU A O 1
ATOM 773 N N . VAL A 1 97 ? 2.442 -11.472 -0.150 1.00 97.06 97 VAL A N 1
ATOM 774 C CA . VAL A 1 97 ? 2.188 -12.917 -0.252 1.00 97.06 97 VAL A CA 1
ATOM 775 C C . VAL A 1 97 ? 2.368 -13.598 1.102 1.00 97.06 97 VAL A C 1
ATOM 777 O O . VAL A 1 97 ? 1.449 -14.249 1.602 1.00 97.06 97 VAL A O 1
ATOM 780 N N . LYS A 1 98 ? 3.509 -13.382 1.771 1.00 97.38 98 LYS A N 1
ATOM 781 C CA . LYS A 1 98 ? 3.798 -13.980 3.087 1.00 97.38 98 LYS A CA 1
ATOM 782 C C . LYS A 1 98 ? 2.787 -13.614 4.170 1.00 97.38 98 LYS A C 1
ATOM 784 O O . LYS A 1 98 ? 2.580 -14.392 5.098 1.00 97.38 98 LYS A O 1
ATOM 789 N N . ASN A 1 99 ? 2.166 -12.440 4.075 1.00 97.25 99 ASN A N 1
ATOM 790 C CA . ASN A 1 99 ? 1.158 -11.984 5.031 1.00 97.25 99 ASN A CA 1
ATOM 791 C C . ASN A 1 99 ? -0.282 -12.331 4.616 1.00 97.25 99 ASN A C 1
ATOM 793 O O . ASN A 1 99 ? -1.223 -11.940 5.318 1.00 97.25 99 ASN A O 1
ATOM 797 N N . GLY A 1 100 ? -0.469 -13.059 3.510 1.00 96.06 100 GLY A N 1
ATOM 798 C CA . GLY A 1 100 ? -1.777 -13.478 3.007 1.00 96.06 100 GLY A CA 1
ATOM 799 C C . GLY A 1 100 ? -2.646 -12.310 2.544 1.00 96.06 100 GLY A C 1
ATOM 800 O O . GLY A 1 100 ? -3.858 -12.345 2.738 1.00 96.06 100 GLY A O 1
ATOM 801 N N . PHE A 1 101 ? -2.030 -11.243 2.035 1.00 96.06 101 PHE A N 1
ATOM 802 C CA . PHE A 1 101 ? -2.742 -10.126 1.410 1.00 96.06 101 PHE A CA 1
ATOM 803 C C . PHE A 1 101 ? -3.013 -10.385 -0.072 1.00 96.06 101 PHE A C 1
ATOM 805 O O . PHE A 1 101 ? -4.075 -10.030 -0.565 1.00 96.06 101 PHE A O 1
ATOM 812 N N . VAL A 1 102 ? -2.073 -11.033 -0.760 1.00 92.31 102 VAL A N 1
ATOM 813 C CA . VAL A 1 102 ? -2.160 -11.351 -2.190 1.00 92.31 102 VAL A CA 1
ATOM 814 C C . VAL A 1 102 ? -1.821 -12.826 -2.391 1.00 92.31 102 VAL A C 1
ATOM 816 O O . VAL A 1 102 ? -1.002 -13.383 -1.659 1.00 92.31 102 VAL A O 1
ATOM 819 N N . GLN A 1 103 ? -2.462 -13.465 -3.367 1.00 87.44 103 GLN A N 1
ATOM 820 C CA . GLN A 1 103 ? -2.081 -14.798 -3.831 1.00 87.44 103 GLN A CA 1
ATOM 821 C C . GLN A 1 103 ? -1.105 -14.648 -4.994 1.00 87.44 103 GLN A C 1
ATOM 823 O O . GLN A 1 103 ? -1.371 -13.892 -5.924 1.00 87.44 103 GLN A O 1
ATOM 828 N N . ALA A 1 104 ? 0.013 -15.362 -4.934 1.00 75.69 104 ALA A N 1
ATOM 829 C CA . ALA A 1 104 ? 0.938 -15.474 -6.048 1.00 75.69 104 ALA A CA 1
ATOM 830 C C . ALA A 1 104 ? 1.032 -16.937 -6.464 1.00 75.69 104 ALA A C 1
ATOM 832 O O . ALA A 1 104 ? 1.296 -17.804 -5.626 1.00 75.69 104 ALA A O 1
ATOM 833 N N . ASP A 1 105 ? 0.857 -17.187 -7.757 1.00 66.38 105 ASP A N 1
ATOM 834 C CA . ASP A 1 105 ? 1.231 -18.455 -8.369 1.00 66.38 105 ASP A CA 1
ATOM 835 C C . ASP A 1 105 ? 2.760 -18.469 -8.465 1.00 66.38 105 ASP A C 1
ATOM 837 O O . ASP A 1 105 ? 3.345 -17.923 -9.401 1.00 66.38 105 ASP A O 1
ATOM 841 N N . THR A 1 106 ? 3.406 -18.990 -7.420 1.00 50.69 106 THR A N 1
ATOM 842 C CA . THR A 1 106 ? 4.865 -19.190 -7.388 1.00 50.69 106 THR A CA 1
ATOM 843 C C . THR A 1 106 ? 5.222 -20.571 -7.912 1.00 50.69 106 THR A C 1
ATOM 845 O O . THR A 1 106 ? 4.493 -21.531 -7.567 1.00 50.69 106 THR A O 1
#

pLDDT: mean 94.06, std 8.52, range [50.69, 98.69]

Secondary structure (DSSP, 8-state):
---HHHHHHHHHHHHHHHHHHHHHHHHGGG----SSSSSHHHHHHHHHHHHHHHT-HHHHHHHHHHHHHHHHH--TT---STTTSHHHHHHHHHHHHHTTSS----

Sequence (106 aa):
MNSPDNQNLLKKIENRLQRIANVLLLNASFLDNPGLLNGKMGIAIFFYNYSRYSKNKTYEDYAGELVDEIYEEINTSTAVNFENGLTGIGWGIEYLVKNGFVQADT

Foldseek 3Di:
DDDPVVVVVVVVVVVVLVVVLVVCVVPQVVDLFLACARHLLVVLLSL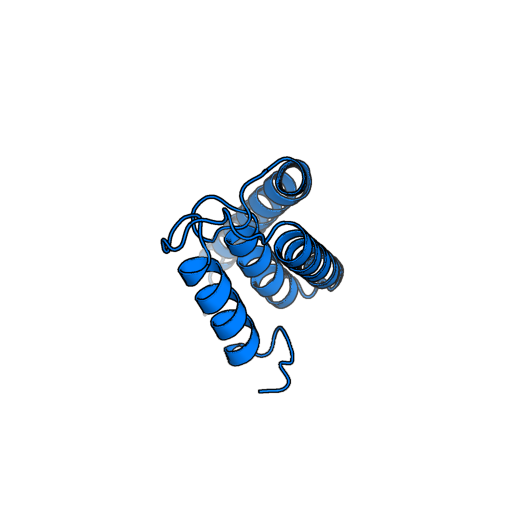LVVCVVVVPCVSLVVSVVSLVVSVVSDDPPADCDCGRGDVVNVVSVVVCCVVVSDDDPD

Radius of gyration: 15.5 Å; chains: 1; bounding box: 30×31×51 Å